Protein AF-A0A8C3WNS2-F1 (afdb_monomer)

Sequence (87 aa):
MRNPQQNIILNGEKLKAFPLKSGTRQGCPLSPLLFNIVLEVLATAVRQTKEIKAKETKKKTKRQLTEWEKIVSNDATDKGLISKIYK

Foldseek 3Di:
DDFDWDWDADPNDTDDTDTDDPDPPPPCPPDPVVVVVVVVVVVVVVVVVVVVVVVVVVVVVVVVVVVVVVVVVVVVVVVVVVVVVVD

pLDDT: mean 76.33, std 10.18, range [45.0, 94.69]

Nearest PDB structures (foldseek):
  7bw6-assembly1_h  TM=3.346E-01  e=5.793E+00  Human alphaherpesvirus 3

Radius of gyration: 36.47 Å; Cα contacts (8 Å, |Δi|>4): 25; chains: 1; bounding box: 80×36×84 Å

Structure (mmCIF, N/CA/C/O backbone):
data_AF-A0A8C3WNS2-F1
#
_entry.id   AF-A0A8C3WNS2-F1
#
loop_
_atom_site.group_PDB
_atom_site.id
_atom_site.type_symbol
_atom_site.label_atom_id
_atom_site.label_alt_id
_atom_site.label_comp_id
_atom_site.label_asym_id
_atom_site.label_entity_id
_atom_site.label_seq_id
_atom_site.pdbx_PDB_ins_code
_atom_site.Cartn_x
_atom_site.Cartn_y
_atom_site.Cartn_z
_atom_site.occupancy
_atom_site.B_iso_or_equiv
_atom_site.auth_seq_id
_atom_site.auth_comp_id
_atom_site.auth_asym_id
_atom_site.auth_atom_id
_atom_site.pdbx_PDB_model_num
ATOM 1 N N . MET A 1 1 ? -40.670 0.831 37.489 1.00 45.00 1 MET A N 1
ATOM 2 C CA . MET A 1 1 ? -39.873 0.959 36.245 1.00 45.00 1 MET A CA 1
ATOM 3 C C . MET A 1 1 ? -39.070 2.255 36.323 1.00 45.00 1 MET A C 1
ATOM 5 O O . MET A 1 1 ? -39.681 3.291 36.542 1.00 45.00 1 MET A O 1
ATOM 9 N N . ARG A 1 2 ? -37.730 2.225 36.234 1.00 54.38 2 ARG A N 1
ATOM 10 C CA . ARG A 1 2 ? -36.910 3.455 36.173 1.00 54.38 2 ARG A CA 1
ATOM 11 C C . ARG A 1 2 ? -36.834 3.911 34.717 1.00 54.38 2 ARG A C 1
ATOM 13 O O . ARG A 1 2 ? -36.388 3.137 33.880 1.00 54.38 2 ARG A O 1
ATOM 20 N N . ASN A 1 3 ? -37.262 5.138 34.432 1.00 61.78 3 ASN A N 1
ATOM 21 C CA . ASN A 1 3 ? -37.154 5.749 33.109 1.00 61.78 3 ASN A CA 1
ATOM 22 C C . ASN A 1 3 ? -36.009 6.778 33.151 1.00 61.78 3 ASN A C 1
ATOM 24 O O . ASN A 1 3 ? -36.213 7.870 33.685 1.00 61.78 3 ASN A O 1
ATOM 28 N N . PRO A 1 4 ? -34.787 6.433 32.706 1.00 63.88 4 PRO A N 1
ATOM 29 C CA . PRO A 1 4 ? -33.657 7.346 32.797 1.00 63.88 4 PRO A CA 1
ATOM 30 C C . PRO A 1 4 ? -33.866 8.542 31.859 1.00 63.88 4 PRO A C 1
ATOM 32 O O . PRO A 1 4 ? -34.048 8.393 30.650 1.00 63.88 4 PRO A O 1
ATOM 35 N N . GLN A 1 5 ? -33.843 9.742 32.433 1.00 72.56 5 GLN A N 1
ATOM 36 C CA . GLN A 1 5 ? -33.860 11.005 31.701 1.00 72.56 5 GLN A CA 1
ATOM 37 C C . GLN A 1 5 ? -32.461 11.609 31.729 1.00 72.56 5 GLN A C 1
ATOM 39 O O . GLN A 1 5 ? -31.840 11.664 32.792 1.00 72.56 5 GLN A O 1
ATOM 44 N N . GLN A 1 6 ? -31.971 12.080 30.583 1.00 67.31 6 GLN A N 1
ATOM 45 C CA . GLN A 1 6 ? -30.679 12.758 30.512 1.00 67.31 6 GLN A CA 1
ATOM 46 C C . GLN A 1 6 ? -30.880 14.249 30.269 1.00 67.31 6 GLN A C 1
ATOM 48 O O . GLN A 1 6 ? -31.657 14.651 29.405 1.00 67.31 6 GLN A O 1
ATOM 53 N N . ASN A 1 7 ? -30.173 15.056 31.055 1.00 74.06 7 ASN A N 1
ATOM 54 C CA . ASN A 1 7 ? -30.063 16.496 30.876 1.00 74.06 7 ASN A CA 1
ATOM 55 C C . ASN A 1 7 ? -28.638 16.788 30.421 1.00 74.06 7 ASN A C 1
ATOM 57 O O . ASN A 1 7 ? -27.693 16.397 31.106 1.00 74.06 7 ASN A O 1
ATOM 61 N N . ILE A 1 8 ? -28.485 17.450 29.281 1.00 75.62 8 ILE A N 1
ATOM 62 C CA . ILE A 1 8 ? -27.179 17.862 28.765 1.00 75.62 8 ILE A CA 1
ATOM 63 C C . ILE A 1 8 ? -26.935 19.294 29.248 1.00 75.62 8 ILE A C 1
ATOM 65 O O . ILE A 1 8 ? -27.819 20.143 29.126 1.00 75.62 8 ILE A O 1
ATOM 69 N N . ILE A 1 9 ? -25.761 19.546 29.829 1.00 83.44 9 ILE A N 1
ATOM 70 C CA . ILE A 1 9 ? -25.316 20.889 30.217 1.00 83.44 9 ILE A CA 1
ATOM 71 C C . ILE A 1 9 ? -24.307 21.341 29.165 1.00 83.44 9 ILE A C 1
ATOM 73 O O . ILE A 1 9 ? -23.282 20.684 28.985 1.00 83.44 9 ILE A O 1
ATOM 77 N N . LEU A 1 10 ? -24.600 22.440 28.472 1.00 63.06 10 LEU A N 1
ATOM 78 C CA . LEU A 1 10 ? -23.693 23.061 27.509 1.00 63.06 10 LEU A CA 1
ATOM 79 C C . LEU A 1 10 ? -23.418 24.491 27.975 1.00 63.06 10 LEU A C 1
ATOM 81 O O . LEU A 1 10 ? -24.352 25.246 28.218 1.00 63.06 10 LEU A O 1
ATOM 85 N N . ASN A 1 11 ? -22.144 24.855 28.125 1.00 73.75 11 ASN A N 1
ATOM 86 C CA . ASN A 1 11 ? -21.717 26.199 28.541 1.00 73.75 11 ASN A CA 1
ATOM 87 C C . ASN A 1 11 ? -22.389 26.714 29.833 1.00 73.75 11 ASN A C 1
ATOM 89 O O . ASN A 1 11 ? -22.610 27.908 29.993 1.00 73.75 11 ASN A O 1
ATOM 93 N N . GLY A 1 12 ? -22.720 25.807 30.759 1.00 79.56 12 GLY A N 1
ATOM 94 C CA . GLY A 1 12 ? -23.359 26.136 32.038 1.00 79.56 12 GLY A CA 1
ATOM 95 C C . GLY A 1 12 ? -24.888 26.193 32.002 1.00 79.56 12 GLY A C 1
ATOM 96 O O . GLY A 1 12 ? -25.509 26.185 33.063 1.00 79.56 12 GLY A O 1
ATOM 97 N N . GLU A 1 13 ? -25.511 26.152 30.823 1.00 69.56 13 GLU A N 1
ATOM 98 C CA . GLU A 1 13 ? -26.966 26.109 30.691 1.00 69.56 13 GLU A CA 1
ATOM 99 C C . GLU A 1 13 ? -27.469 24.672 30.517 1.00 69.56 13 GLU A C 1
ATOM 101 O O . GLU A 1 13 ? -26.941 23.870 29.739 1.00 69.56 13 GLU A O 1
ATOM 106 N N . LYS A 1 14 ? -28.502 24.324 31.289 1.00 82.25 14 LYS A N 1
ATOM 107 C CA . LYS A 1 14 ? -29.089 22.983 31.320 1.00 82.25 14 LYS A CA 1
ATOM 108 C C . LYS A 1 14 ? -30.237 22.892 30.321 1.00 82.25 14 LYS A C 1
ATOM 110 O O . LYS A 1 14 ? -31.265 23.544 30.490 1.00 82.25 14 LYS A O 1
ATOM 115 N N . LEU A 1 15 ? -30.083 22.036 29.316 1.00 73.12 15 LEU A N 1
ATOM 116 C CA . LEU A 1 15 ? -31.110 21.799 28.303 1.00 73.12 15 LEU A CA 1
ATOM 117 C C . LEU A 1 15 ? -32.187 20.819 28.800 1.00 73.12 15 LEU A C 1
ATOM 119 O O . LEU A 1 15 ? -31.976 20.051 29.743 1.00 73.12 15 LEU A O 1
ATOM 123 N N . LYS A 1 16 ? -33.3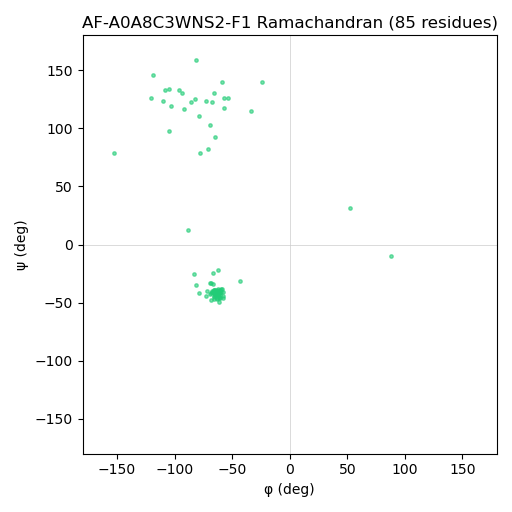66 20.871 28.162 1.00 73.75 16 LYS A N 1
ATOM 124 C CA . LYS A 1 16 ? -34.570 20.113 28.545 1.00 73.75 16 LYS A CA 1
ATOM 125 C C . LYS A 1 16 ? -34.321 18.598 28.533 1.00 73.75 16 LYS A C 1
ATOM 127 O O . LYS A 1 16 ? -33.667 18.078 27.635 1.00 73.75 16 LYS A O 1
ATOM 132 N N . ALA A 1 17 ? -34.881 17.905 29.525 1.00 75.31 17 ALA A N 1
ATOM 133 C CA . ALA A 1 17 ? -34.730 16.465 29.702 1.00 75.31 17 ALA A CA 1
ATOM 134 C C . ALA A 1 17 ? -35.394 15.681 28.567 1.00 75.31 17 ALA A C 1
ATOM 136 O O . ALA A 1 17 ? -36.581 15.881 28.295 1.00 75.31 17 ALA A O 1
ATOM 137 N N . PHE A 1 18 ? -34.667 14.732 27.975 1.00 73.25 18 PHE A N 1
ATOM 138 C CA . PHE A 1 18 ? -35.228 13.790 27.004 1.00 73.25 18 PHE A CA 1
ATOM 139 C C . PHE A 1 18 ? -35.105 12.338 27.502 1.00 73.25 18 PHE A C 1
ATOM 141 O O . PHE A 1 18 ? -34.147 12.004 28.210 1.00 73.25 18 PHE A O 1
ATOM 148 N N . PRO A 1 19 ? -36.084 11.467 27.182 1.00 69.69 19 PRO A N 1
ATOM 149 C CA . PRO A 1 19 ? -36.076 10.073 27.613 1.00 69.69 19 PRO A CA 1
ATOM 150 C C . PRO A 1 19 ? -35.024 9.274 26.835 1.00 69.69 19 PRO A C 1
ATOM 152 O O . PRO A 1 19 ? -35.063 9.206 25.606 1.00 69.69 19 PRO A O 1
ATOM 155 N N . LEU A 1 20 ? -34.099 8.632 27.548 1.00 67.38 20 LEU A N 1
ATOM 156 C CA . LEU A 1 20 ? -33.127 7.729 26.939 1.00 67.38 20 LEU A CA 1
ATOM 157 C C . LEU A 1 20 ? -33.746 6.347 26.731 1.00 67.38 20 LEU A C 1
ATOM 159 O O . LEU A 1 20 ? -34.183 5.701 27.683 1.00 67.38 20 LEU A O 1
ATOM 163 N N . LYS A 1 21 ? -33.704 5.838 25.498 1.00 68.94 21 LYS A N 1
ATOM 164 C CA . LYS A 1 21 ? -33.929 4.411 25.240 1.00 68.94 21 LYS A CA 1
ATOM 165 C C . LYS A 1 21 ? -32.638 3.663 25.580 1.00 68.94 21 LYS A C 1
ATOM 167 O O . LYS A 1 21 ? -31.636 3.828 24.890 1.00 68.94 21 LYS A O 1
ATOM 172 N N . SER A 1 22 ? -32.638 2.862 26.647 1.00 62.00 22 SER A N 1
ATOM 173 C CA . SER A 1 22 ? -31.491 2.019 26.994 1.00 62.00 22 SER A CA 1
ATOM 174 C C . SER A 1 22 ? -31.342 0.903 25.958 1.00 62.00 22 SER A C 1
ATOM 176 O O . SER A 1 22 ? -32.090 -0.074 25.964 1.00 62.00 22 SER A O 1
ATOM 178 N N . GLY A 1 23 ? -30.386 1.062 25.053 1.00 64.31 23 GLY A N 1
ATOM 179 C CA . GLY A 1 23 ? -30.027 0.057 24.065 1.00 64.31 23 GLY A CA 1
ATOM 180 C C . GLY A 1 23 ? -28.571 0.236 23.675 1.00 64.31 23 GLY A C 1
ATOM 181 O O . GLY A 1 23 ? -28.272 0.814 22.636 1.00 64.31 23 GLY A O 1
ATOM 182 N N . THR A 1 24 ? -27.651 -0.230 24.516 1.00 61.19 24 THR A N 1
ATOM 183 C CA . THR A 1 24 ? -26.228 -0.323 24.183 1.00 61.19 24 THR A CA 1
ATOM 184 C C . THR A 1 24 ? -26.042 -1.434 23.155 1.00 61.19 24 THR A C 1
ATOM 186 O O . THR A 1 24 ? -25.670 -2.556 23.481 1.00 61.19 24 THR A O 1
ATOM 189 N N . ARG A 1 25 ? -26.269 -1.141 21.873 1.00 66.75 25 ARG A N 1
ATOM 190 C CA . ARG A 1 25 ? -25.566 -1.890 20.828 1.00 66.75 25 ARG A CA 1
ATOM 191 C C . ARG A 1 25 ? -24.153 -1.327 20.750 1.00 66.75 25 ARG A C 1
ATOM 193 O O . ARG A 1 25 ? -23.838 -0.539 19.867 1.00 66.75 25 ARG A O 1
ATOM 200 N N . GLN A 1 26 ? -23.301 -1.734 21.692 1.00 57.66 26 GLN A N 1
ATOM 201 C CA . GLN A 1 26 ? -21.871 -1.790 21.412 1.00 57.66 26 GLN A CA 1
ATOM 202 C C . GLN A 1 26 ? -21.732 -2.863 20.335 1.00 57.66 26 GLN A C 1
ATOM 204 O O . GLN A 1 26 ? -21.727 -4.058 20.619 1.00 57.66 26 GLN A O 1
ATOM 209 N N . GLY A 1 27 ? -21.767 -2.441 19.072 1.00 62.06 27 GLY A N 1
ATOM 210 C CA . GLY A 1 27 ? -21.384 -3.318 17.982 1.00 62.06 27 GLY A CA 1
ATOM 211 C C . GLY A 1 27 ? -19.992 -3.840 18.305 1.00 62.06 27 GLY A C 1
ATOM 212 O O . GLY A 1 27 ? -19.096 -3.053 18.607 1.00 62.06 27 GLY A O 1
ATOM 213 N N . CYS A 1 28 ? -19.830 -5.161 18.303 1.00 61.09 28 CYS A N 1
ATOM 214 C CA . CYS A 1 28 ? -18.507 -5.753 18.306 1.00 61.09 28 CYS A CA 1
ATOM 215 C C . CYS A 1 28 ? -17.804 -5.176 17.067 1.00 61.09 28 CYS A C 1
ATOM 217 O O . CYS A 1 28 ? -18.314 -5.390 15.960 1.00 61.09 28 CYS A O 1
ATOM 219 N N . PRO A 1 29 ? -16.703 -4.408 17.193 1.00 63.22 29 PRO A N 1
ATOM 220 C CA . PRO A 1 29 ? -15.847 -4.249 16.033 1.00 63.22 29 PRO A CA 1
ATOM 221 C C . PRO A 1 29 ? -15.487 -5.686 15.673 1.00 63.22 29 PRO A C 1
ATOM 223 O O . PRO A 1 29 ? -15.112 -6.438 16.572 1.00 63.22 29 PRO A O 1
ATOM 226 N N . LEU A 1 30 ? -15.702 -6.120 14.432 1.00 62.53 30 LEU A N 1
ATOM 227 C CA . LEU A 1 30 ? -15.163 -7.391 13.941 1.00 62.53 30 LEU A CA 1
ATOM 228 C C . LEU A 1 30 ? -13.804 -7.614 14.616 1.00 62.53 30 LEU A C 1
ATOM 230 O O . LEU A 1 30 ? -12.953 -6.739 14.487 1.00 62.53 30 LEU A O 1
ATOM 234 N N . SER A 1 31 ? -13.721 -8.663 15.451 1.00 76.75 31 SER A N 1
ATOM 235 C CA . SER A 1 31 ? -12.729 -8.882 16.522 1.00 76.75 31 SER A CA 1
ATOM 236 C C . SER A 1 31 ? -11.398 -8.138 16.321 1.00 76.75 31 SER A C 1
ATOM 238 O O . SER A 1 31 ? -10.875 -8.181 15.208 1.00 76.75 31 SER A O 1
ATOM 240 N N . PRO A 1 32 ? -10.764 -7.557 17.363 1.00 79.75 32 PRO A N 1
ATOM 241 C CA . PRO A 1 32 ? -9.432 -6.939 17.261 1.00 79.75 32 PRO A CA 1
ATOM 242 C C . PRO A 1 32 ? -8.415 -7.758 16.443 1.00 79.75 32 PRO A C 1
ATOM 244 O O . PRO A 1 32 ? -7.575 -7.202 15.742 1.00 79.75 32 PRO A O 1
ATOM 247 N N . LEU A 1 33 ? -8.546 -9.087 16.467 1.00 82.19 33 LEU A N 1
ATOM 248 C CA . LEU A 1 33 ? -7.767 -10.017 15.657 1.00 82.19 33 LEU A CA 1
ATOM 249 C C . LEU A 1 33 ? -8.028 -9.903 14.141 1.00 82.19 33 LEU A C 1
ATOM 251 O O . LEU A 1 33 ? -7.082 -9.851 13.362 1.00 82.19 33 LEU A O 1
ATOM 255 N N . LEU A 1 34 ? -9.291 -9.841 13.712 1.00 83.38 34 LEU A N 1
ATOM 256 C CA . LEU A 1 34 ? -9.667 -9.693 12.300 1.00 83.38 34 LEU A CA 1
ATOM 257 C C . LEU A 1 34 ? -9.199 -8.350 11.740 1.00 83.38 34 LEU A C 1
ATOM 259 O O . LEU A 1 34 ? -8.710 -8.288 10.615 1.00 83.38 34 LEU A O 1
ATOM 263 N N . PHE A 1 35 ? -9.303 -7.288 12.538 1.00 84.56 35 PHE A N 1
ATOM 264 C CA . PHE A 1 35 ? -8.802 -5.974 12.150 1.00 84.56 35 PHE A CA 1
ATOM 265 C C . PHE A 1 35 ? -7.281 -5.984 11.933 1.00 84.56 35 PHE A C 1
ATOM 267 O O . PHE A 1 35 ? -6.805 -5.484 10.915 1.00 84.56 35 PHE A O 1
ATOM 274 N N . ASN A 1 36 ? -6.525 -6.630 12.825 1.00 86.56 36 ASN A N 1
ATOM 275 C CA . ASN A 1 36 ? -5.076 -6.777 12.678 1.00 86.56 36 ASN A CA 1
ATOM 276 C C . ASN A 1 36 ? -4.688 -7.575 11.421 1.00 86.56 36 ASN A C 1
ATOM 278 O O . ASN A 1 36 ? -3.780 -7.160 10.704 1.00 86.56 36 ASN A O 1
ATOM 282 N N . ILE A 1 37 ? -5.413 -8.654 11.102 1.00 91.19 37 ILE A N 1
ATOM 283 C CA . ILE A 1 37 ? -5.184 -9.443 9.878 1.00 91.19 37 ILE A CA 1
ATOM 284 C C . ILE A 1 37 ? -5.407 -8.584 8.627 1.00 91.19 37 ILE A C 1
ATOM 286 O O . ILE A 1 37 ? -4.591 -8.596 7.706 1.00 91.19 37 ILE A O 1
ATOM 290 N N . VAL A 1 38 ? -6.486 -7.796 8.592 1.00 91.31 38 VAL A N 1
ATOM 291 C CA . VAL A 1 38 ? -6.770 -6.894 7.463 1.00 91.31 38 VAL A CA 1
ATOM 292 C C . VAL A 1 38 ? -5.667 -5.842 7.303 1.00 91.31 38 VAL A C 1
ATOM 294 O O . VAL A 1 38 ? -5.239 -5.572 6.179 1.00 91.31 38 VAL A O 1
ATOM 297 N N . LEU A 1 39 ? -5.164 -5.275 8.405 1.00 92.38 39 LEU A N 1
ATOM 298 C CA . LEU A 1 39 ? -4.064 -4.306 8.365 1.00 92.38 39 LEU A CA 1
ATOM 299 C C . LEU A 1 39 ? -2.744 -4.923 7.884 1.00 92.38 39 LEU A C 1
ATOM 301 O O . LEU A 1 39 ? -2.019 -4.288 7.116 1.00 92.38 39 LEU A O 1
ATOM 305 N N . GLU A 1 40 ? -2.435 -6.152 8.286 1.00 93.94 40 GLU A N 1
ATOM 306 C CA . GLU A 1 40 ? -1.234 -6.867 7.847 1.00 93.94 40 GLU A CA 1
ATOM 307 C C . GLU A 1 40 ? -1.275 -7.189 6.343 1.00 93.94 40 GLU A C 1
ATOM 309 O O . GLU A 1 40 ? -0.315 -6.925 5.609 1.00 93.94 40 GLU A O 1
ATOM 314 N N . VAL A 1 41 ? -2.423 -7.660 5.846 1.00 94.50 41 VAL A N 1
ATOM 315 C CA . VAL A 1 41 ? -2.647 -7.890 4.408 1.00 94.50 41 VAL A CA 1
ATOM 316 C C . VAL A 1 41 ? -2.527 -6.583 3.617 1.00 94.50 41 VAL A C 1
ATOM 318 O O . VAL A 1 41 ? -1.892 -6.540 2.562 1.00 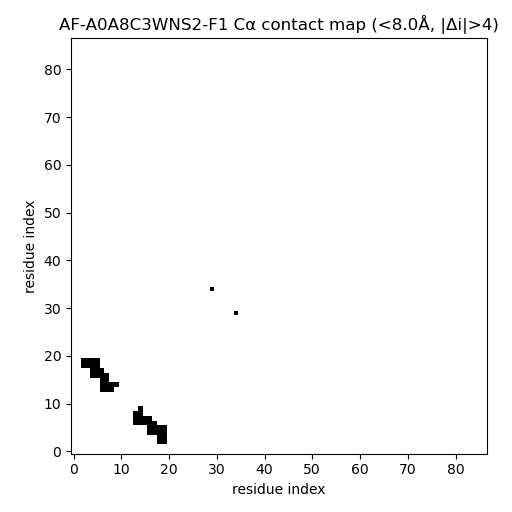94.50 41 VAL A O 1
ATOM 321 N N . LEU A 1 42 ? -3.065 -5.478 4.135 1.00 94.56 42 LEU A N 1
ATOM 322 C CA . LEU A 1 42 ? -2.937 -4.177 3.480 1.00 94.56 42 LEU A CA 1
ATOM 323 C C . LEU A 1 42 ? -1.475 -3.700 3.437 1.00 94.56 42 LEU A C 1
ATOM 325 O O . LEU A 1 42 ? -0.996 -3.233 2.400 1.00 94.56 42 LEU A O 1
ATOM 329 N N . ALA A 1 43 ? -0.738 -3.846 4.540 1.00 93.75 43 ALA A N 1
ATOM 330 C CA . ALA A 1 43 ? 0.662 -3.443 4.623 1.00 93.75 43 ALA A CA 1
ATOM 331 C C . ALA A 1 43 ? 1.555 -4.232 3.649 1.00 93.75 43 ALA A C 1
ATOM 333 O O . ALA A 1 43 ? 2.447 -3.658 3.014 1.00 93.75 43 ALA A O 1
ATOM 334 N N . THR A 1 44 ? 1.306 -5.534 3.495 1.00 94.69 44 THR A N 1
ATOM 335 C CA . THR A 1 44 ? 2.049 -6.390 2.558 1.00 94.69 44 THR A CA 1
ATOM 336 C C . THR A 1 44 ? 1.753 -6.033 1.099 1.00 94.69 44 THR A C 1
ATOM 338 O O . THR A 1 44 ? 2.694 -5.886 0.313 1.00 94.69 44 THR A O 1
ATOM 341 N N . ALA A 1 45 ? 0.494 -5.759 0.746 1.00 91.69 45 ALA A N 1
ATOM 342 C CA . ALA A 1 45 ? 0.120 -5.296 -0.593 1.00 91.69 45 ALA A CA 1
ATOM 343 C C . ALA A 1 45 ? 0.788 -3.953 -0.963 1.00 91.69 45 ALA A C 1
ATOM 345 O O . ALA A 1 45 ? 1.315 -3.778 -2.068 1.00 91.69 45 ALA A O 1
ATOM 346 N N . VAL A 1 46 ? 0.846 -3.001 -0.025 1.00 93.62 46 VAL A N 1
ATOM 347 C CA . VAL A 1 46 ? 1.515 -1.703 -0.242 1.00 93.62 46 VAL A CA 1
ATOM 348 C C . VAL A 1 46 ? 3.035 -1.859 -0.409 1.00 93.62 46 VAL A C 1
ATOM 350 O O . VAL A 1 46 ? 3.650 -1.121 -1.181 1.00 93.62 46 VAL A O 1
ATOM 353 N N . ARG A 1 47 ? 3.673 -2.821 0.270 1.00 90.19 47 ARG A N 1
ATOM 354 C CA . ARG A 1 47 ? 5.108 -3.110 0.077 1.00 90.19 47 ARG A CA 1
ATOM 355 C C . ARG A 1 47 ? 5.386 -3.701 -1.306 1.00 90.19 47 ARG A C 1
ATOM 357 O O . ARG A 1 47 ? 6.255 -3.196 -2.015 1.00 90.19 47 ARG A O 1
ATOM 364 N N . GLN A 1 48 ? 4.608 -4.696 -1.727 1.00 85.56 48 GLN A N 1
ATOM 365 C CA . GLN A 1 48 ? 4.776 -5.345 -3.032 1.00 85.56 48 GLN A CA 1
ATOM 366 C C . GLN A 1 48 ? 4.560 -4.376 -4.201 1.00 85.56 48 GLN A C 1
ATOM 368 O O . GLN A 1 48 ? 5.350 -4.357 -5.144 1.00 85.56 48 GLN A O 1
ATOM 373 N N . THR A 1 49 ? 3.540 -3.517 -4.131 1.00 82.19 49 THR A N 1
ATOM 374 C CA . THR A 1 49 ? 3.277 -2.514 -5.182 1.00 82.19 49 THR A CA 1
ATOM 375 C C . THR A 1 49 ? 4.442 -1.533 -5.356 1.00 82.19 49 THR A C 1
ATOM 377 O O . THR A 1 49 ? 4.816 -1.212 -6.488 1.00 82.19 49 THR A O 1
ATOM 380 N N . LYS A 1 50 ? 5.081 -1.102 -4.259 1.00 81.81 50 LYS A N 1
ATOM 381 C CA . LYS A 1 50 ? 6.287 -0.257 -4.305 1.00 81.81 50 LYS A CA 1
ATOM 382 C C . LYS A 1 50 ? 7.483 -0.984 -4.926 1.00 81.81 50 LYS A C 1
ATOM 384 O O . LYS A 1 50 ? 8.192 -0.396 -5.743 1.00 81.81 50 LYS A O 1
ATOM 389 N N . GLU A 1 51 ? 7.691 -2.256 -4.591 1.00 74.62 51 GLU A N 1
ATOM 390 C CA . GLU A 1 51 ? 8.777 -3.061 -5.162 1.00 74.62 51 GLU A CA 1
ATOM 391 C C . GLU A 1 51 ? 8.596 -3.340 -6.658 1.00 74.62 51 GLU A C 1
ATOM 393 O O . GLU A 1 51 ? 9.565 -3.262 -7.415 1.00 74.62 51 GLU A O 1
ATOM 398 N N . ILE A 1 52 ? 7.371 -3.631 -7.104 1.00 77.75 52 ILE A N 1
ATOM 399 C CA . ILE A 1 52 ? 7.056 -3.848 -8.523 1.00 77.75 52 ILE A CA 1
ATOM 400 C C . ILE A 1 52 ? 7.364 -2.578 -9.318 1.00 77.75 52 ILE A C 1
ATOM 402 O O . ILE A 1 52 ? 8.125 -2.624 -10.286 1.00 77.75 52 ILE A O 1
ATOM 406 N N . LYS A 1 53 ? 6.879 -1.422 -8.849 1.00 80.25 53 LYS A N 1
ATOM 407 C CA . LYS A 1 53 ? 7.139 -0.127 -9.491 1.00 80.25 53 LYS A CA 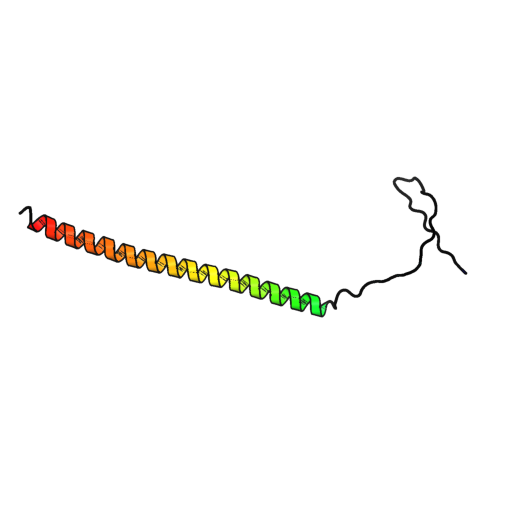1
ATOM 408 C C . LYS A 1 53 ? 8.639 0.195 -9.551 1.00 80.25 53 LYS A C 1
ATOM 410 O O . LYS A 1 53 ? 9.118 0.690 -10.568 1.00 80.25 53 LYS A O 1
ATOM 415 N N . ALA A 1 54 ? 9.402 -0.141 -8.507 1.00 72.00 54 ALA A N 1
ATOM 416 C CA . ALA A 1 54 ? 10.857 0.035 -8.481 1.00 72.00 54 ALA A CA 1
ATOM 417 C C . ALA A 1 54 ? 11.612 -0.911 -9.438 1.00 72.00 54 ALA A C 1
ATOM 419 O O . ALA A 1 54 ? 12.658 -0.550 -9.981 1.00 72.00 54 ALA A O 1
ATOM 420 N N . LYS A 1 55 ? 11.113 -2.133 -9.658 1.00 82.44 55 LYS A N 1
ATOM 421 C CA . LYS A 1 55 ? 11.688 -3.075 -10.633 1.00 82.44 55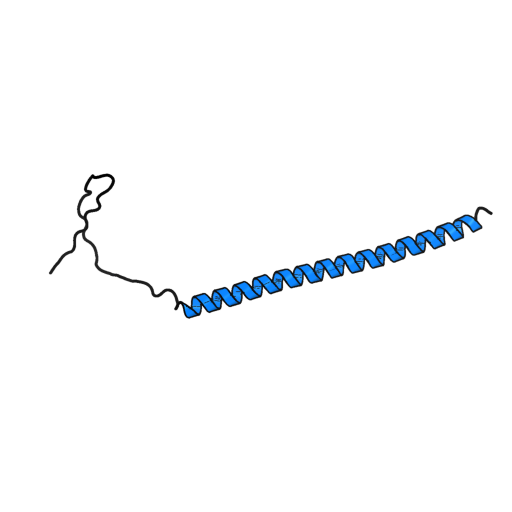 LYS A CA 1
ATOM 422 C C . LYS A 1 55 ? 11.412 -2.624 -12.068 1.00 82.44 55 LYS A C 1
ATOM 424 O O . LYS A 1 55 ? 12.312 -2.693 -12.908 1.00 82.44 55 LYS A O 1
ATOM 429 N N . GLU A 1 56 ? 10.213 -2.116 -12.343 1.00 79.12 56 GLU A N 1
ATOM 430 C CA . GLU A 1 56 ? 9.854 -1.594 -13.665 1.00 79.12 56 GLU A CA 1
ATOM 431 C C . GLU A 1 56 ? 10.687 -0.372 -14.066 1.00 79.12 56 GLU A C 1
ATOM 433 O O . GLU A 1 56 ? 11.199 -0.324 -15.189 1.00 79.12 56 GLU A O 1
ATOM 438 N N . THR A 1 57 ? 10.904 0.578 -13.150 1.00 73.06 57 THR A N 1
ATOM 439 C CA . THR A 1 57 ? 11.741 1.757 -13.425 1.00 73.06 57 THR A CA 1
ATOM 440 C C . THR A 1 57 ? 13.185 1.362 -13.713 1.00 73.06 57 THR A C 1
ATOM 442 O O . THR A 1 57 ? 13.725 1.762 -14.741 1.00 73.06 57 THR A O 1
ATOM 445 N N . LYS A 1 58 ? 13.785 0.484 -12.896 1.00 77.62 58 LYS A N 1
ATOM 446 C CA . LYS A 1 58 ? 15.140 -0.042 -13.142 1.00 77.62 58 LYS A CA 1
ATOM 447 C C . LYS A 1 58 ? 15.258 -0.736 -14.501 1.00 77.62 58 LYS A C 1
ATOM 449 O O . LYS A 1 58 ? 16.257 -0.557 -15.196 1.00 77.62 58 LYS A O 1
ATOM 454 N N . LYS A 1 59 ? 14.251 -1.521 -14.904 1.00 81.50 59 LYS A N 1
ATOM 455 C CA . LYS A 1 59 ? 14.233 -2.206 -16.208 1.00 81.50 59 LYS A CA 1
ATOM 456 C C . LYS A 1 59 ? 14.153 -1.212 -17.369 1.00 81.50 59 LYS A C 1
ATOM 458 O O . LYS A 1 59 ? 14.834 -1.409 -18.373 1.00 81.50 59 LYS A O 1
ATOM 463 N N . LYS A 1 60 ? 13.362 -0.141 -17.233 1.00 78.81 60 LYS A N 1
ATOM 464 C CA . LYS A 1 60 ? 13.258 0.929 -18.237 1.00 78.81 60 LYS A CA 1
ATOM 465 C C . LYS A 1 60 ? 14.572 1.699 -18.384 1.00 78.81 60 LYS A C 1
ATOM 467 O O . LYS A 1 60 ? 15.022 1.884 -19.509 1.00 78.81 60 LYS A O 1
ATOM 472 N N . THR A 1 61 ? 15.220 2.062 -17.277 1.00 71.31 61 THR A N 1
ATOM 473 C CA . THR A 1 61 ? 16.514 2.764 -17.306 1.00 71.31 61 THR A CA 1
ATOM 474 C C . THR A 1 61 ? 17.613 1.900 -17.917 1.00 71.31 61 THR A C 1
ATOM 476 O O . THR A 1 61 ? 18.371 2.388 -18.745 1.00 71.31 61 THR A O 1
ATOM 479 N N . LYS A 1 62 ? 17.666 0.599 -17.588 1.00 77.69 62 LYS A N 1
ATOM 480 C CA . LYS A 1 62 ? 18.613 -0.338 -18.218 1.00 77.69 62 LYS A CA 1
ATOM 481 C C . LYS A 1 62 ? 18.403 -0.449 -19.729 1.00 77.69 62 LYS A C 1
ATOM 483 O O . LYS A 1 62 ? 19.375 -0.411 -20.468 1.00 77.69 62 LYS A O 1
ATOM 488 N N . ARG A 1 63 ? 17.150 -0.548 -20.187 1.00 77.94 63 ARG A N 1
ATOM 489 C CA . ARG A 1 63 ? 16.824 -0.569 -21.625 1.00 77.94 63 ARG A CA 1
ATOM 490 C C . ARG A 1 63 ? 17.259 0.720 -22.325 1.00 77.94 63 ARG A C 1
ATOM 492 O O . ARG A 1 63 ? 17.912 0.636 -23.357 1.00 77.94 63 ARG A O 1
ATOM 499 N N . GLN A 1 64 ? 16.966 1.882 -21.739 1.00 84.12 64 GLN A N 1
ATOM 500 C CA . GLN A 1 64 ? 17.424 3.162 -22.287 1.00 84.12 64 GLN A CA 1
ATOM 501 C C . GLN A 1 64 ? 18.950 3.240 -22.343 1.00 84.12 64 GLN A C 1
ATOM 503 O O . GLN A 1 64 ? 19.490 3.604 -23.377 1.00 84.12 64 GLN A O 1
ATOM 508 N N . LEU A 1 65 ? 19.656 2.850 -21.278 1.00 83.75 65 LEU A N 1
ATOM 509 C CA . LEU A 1 65 ? 21.120 2.863 -21.253 1.00 83.75 65 LEU A CA 1
ATOM 510 C C . LEU A 1 65 ? 21.715 2.009 -22.385 1.00 83.75 65 LEU A C 1
ATOM 512 O O . LEU A 1 65 ? 22.576 2.484 -23.115 1.00 83.75 65 LEU A O 1
ATOM 516 N N . THR A 1 66 ? 21.178 0.804 -22.607 1.00 82.12 66 THR A N 1
ATOM 517 C CA . THR A 1 66 ? 21.628 -0.068 -23.708 1.00 82.12 66 THR A CA 1
ATOM 518 C C . THR A 1 66 ? 21.305 0.477 -25.101 1.00 82.12 66 THR A C 1
ATOM 520 O O . THR A 1 66 ? 21.941 0.099 -26.080 1.00 82.1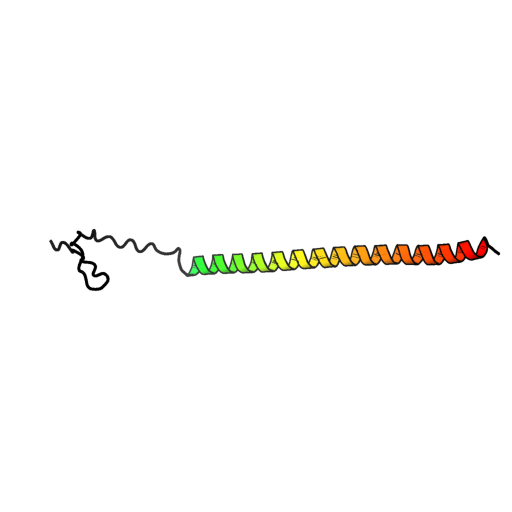2 66 THR A O 1
ATOM 523 N N . GLU A 1 67 ? 20.290 1.330 -25.225 1.00 86.50 67 GLU A N 1
ATOM 524 C CA . GLU A 1 67 ? 19.923 1.975 -26.487 1.00 86.50 67 GLU A CA 1
ATOM 525 C C . GLU A 1 67 ? 20.861 3.153 -26.784 1.00 86.50 67 GLU A C 1
ATOM 527 O O . GLU A 1 67 ? 21.378 3.267 -27.894 1.00 86.50 67 GLU A O 1
ATOM 532 N N . TRP A 1 68 ? 21.191 3.948 -25.761 1.00 79.00 68 TRP A N 1
ATOM 533 C CA . TRP A 1 68 ? 22.198 5.008 -25.840 1.00 79.00 68 TRP A CA 1
ATOM 534 C C . TRP A 1 68 ? 23.600 4.475 -26.165 1.00 79.00 68 TRP A C 1
ATOM 536 O O . TRP A 1 68 ? 24.287 5.062 -26.997 1.00 79.00 68 TRP A O 1
ATOM 546 N N . GLU A 1 69 ? 24.010 3.338 -25.591 1.00 84.12 69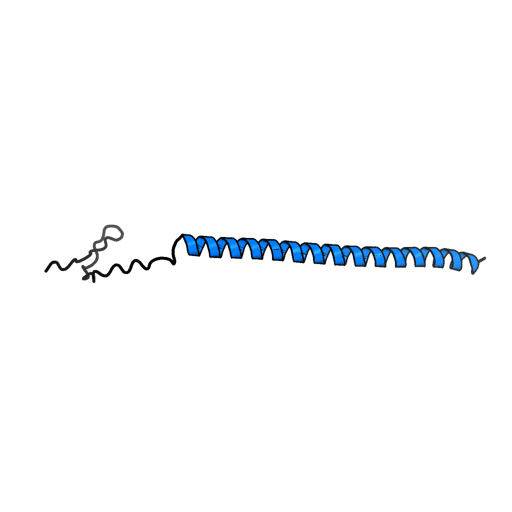 GLU A N 1
ATOM 547 C CA . GLU A 1 69 ? 25.294 2.687 -25.910 1.00 84.12 69 GLU A CA 1
ATOM 548 C C . GLU A 1 69 ? 25.415 2.320 -27.400 1.00 84.12 69 GLU A C 1
ATOM 550 O O . GLU A 1 69 ? 26.478 2.490 -28.005 1.00 84.12 69 GLU A O 1
ATOM 555 N N . LYS A 1 70 ? 24.318 1.870 -28.024 1.00 87.56 70 LYS A N 1
ATOM 556 C CA . LYS A 1 70 ? 24.280 1.551 -29.461 1.00 87.56 70 LYS A CA 1
ATOM 557 C C . LYS A 1 70 ? 24.396 2.801 -30.327 1.00 87.56 70 LYS A C 1
ATOM 559 O O . LYS A 1 70 ? 25.128 2.788 -31.311 1.00 87.56 70 LYS A O 1
ATOM 564 N N . ILE A 1 71 ? 23.706 3.881 -29.956 1.00 86.12 71 ILE A N 1
ATOM 565 C CA . ILE A 1 71 ? 23.751 5.156 -30.689 1.00 86.12 71 ILE A CA 1
ATOM 566 C C . ILE A 1 71 ? 25.165 5.747 -30.656 1.00 86.12 71 ILE A C 1
ATOM 568 O O . ILE A 1 71 ? 25.692 6.129 -31.698 1.00 86.12 71 ILE A O 1
ATOM 572 N N . VAL A 1 72 ? 25.800 5.768 -29.481 1.00 82.62 72 VAL A N 1
ATOM 573 C CA . VAL A 1 72 ? 27.166 6.291 -29.313 1.00 82.62 72 VAL A CA 1
ATOM 574 C C . VAL A 1 72 ? 28.180 5.465 -30.105 1.00 82.62 72 VAL A C 1
ATOM 576 O O . VAL A 1 72 ? 29.081 6.021 -30.729 1.00 82.62 72 VAL A O 1
ATOM 579 N N . SER A 1 73 ? 28.012 4.142 -30.129 1.00 77.69 73 SER A N 1
ATOM 580 C CA . SER A 1 73 ? 28.881 3.257 -30.912 1.00 77.69 73 SER A CA 1
ATOM 581 C C . SER A 1 73 ? 28.733 3.490 -32.419 1.00 77.69 73 SER A C 1
ATOM 583 O O . 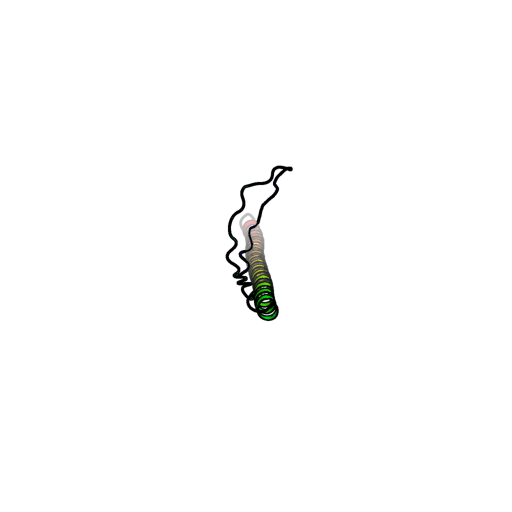SER A 1 73 ? 29.734 3.515 -33.132 1.00 77.69 73 SER A O 1
ATOM 585 N N . ASN A 1 74 ? 27.504 3.723 -32.895 1.00 80.88 74 ASN A N 1
ATOM 586 C CA . ASN A 1 74 ? 27.232 4.004 -34.305 1.00 80.88 74 ASN A CA 1
ATOM 587 C C . ASN A 1 74 ? 27.813 5.356 -34.758 1.00 80.88 74 ASN A C 1
ATOM 589 O O . ASN A 1 74 ? 28.397 5.430 -35.837 1.00 80.88 74 ASN A O 1
ATOM 593 N N . ASP A 1 75 ? 27.718 6.402 -33.932 1.00 76.62 75 ASP A N 1
ATOM 594 C CA . ASP A 1 75 ? 28.324 7.719 -34.195 1.00 76.62 75 ASP A CA 1
ATOM 595 C C . ASP A 1 75 ? 29.861 7.647 -34.284 1.00 76.62 75 ASP A C 1
ATOM 597 O O . ASP A 1 75 ? 30.470 8.273 -35.153 1.00 76.62 75 ASP A O 1
ATOM 601 N N . ALA A 1 76 ? 30.502 6.827 -33.444 1.00 71.00 76 ALA A N 1
ATOM 602 C CA . ALA A 1 76 ? 31.948 6.618 -33.498 1.00 71.00 76 ALA A CA 1
ATOM 603 C C . ALA A 1 76 ? 32.394 5.957 -34.816 1.00 71.00 76 ALA A C 1
ATOM 605 O O . ALA A 1 76 ? 33.400 6.361 -35.407 1.00 71.00 76 ALA A O 1
ATOM 606 N N . THR A 1 77 ? 31.636 4.970 -35.308 1.00 70.12 77 THR A N 1
ATOM 607 C CA . THR A 1 77 ? 31.877 4.372 -36.629 1.00 70.12 77 THR A CA 1
ATOM 608 C C . THR A 1 77 ? 31.598 5.346 -37.765 1.00 70.12 77 THR A C 1
ATOM 610 O O . THR A 1 77 ? 32.387 5.402 -38.706 1.00 70.12 77 THR A O 1
ATOM 613 N N . ASP A 1 78 ? 30.537 6.147 -37.667 1.00 74.44 78 ASP A N 1
ATOM 614 C CA . ASP A 1 78 ? 30.165 7.105 -38.707 1.00 74.44 78 ASP A CA 1
ATOM 615 C C . ASP A 1 78 ? 31.233 8.197 -38.857 1.00 74.44 78 ASP A C 1
ATOM 617 O O . ASP A 1 78 ? 31.700 8.458 -39.959 1.00 74.44 78 ASP A O 1
ATOM 621 N N . LYS A 1 79 ? 31.774 8.726 -37.752 1.00 71.56 79 LYS A N 1
ATOM 622 C CA . LYS A 1 79 ? 32.908 9.673 -37.774 1.00 71.56 79 LYS A CA 1
ATOM 623 C C . LYS A 1 79 ? 34.165 9.094 -38.430 1.00 71.56 79 LYS A C 1
ATOM 625 O O . LYS A 1 79 ? 34.838 9.787 -39.196 1.00 71.56 79 LYS A O 1
ATOM 630 N N . GLY A 1 80 ? 34.483 7.827 -38.156 1.00 73.12 80 GLY A N 1
ATOM 631 C CA . GLY A 1 80 ? 35.613 7.129 -38.780 1.00 73.12 80 GLY A CA 1
ATOM 632 C C . GLY A 1 80 ? 35.414 6.868 -40.279 1.00 73.12 80 GLY A C 1
ATOM 633 O O . GLY A 1 80 ? 36.376 6.914 -41.048 1.00 73.12 80 GLY A O 1
ATOM 634 N N . LEU A 1 81 ? 34.170 6.628 -40.704 1.00 73.69 81 LEU A N 1
ATOM 635 C CA . LEU A 1 81 ? 33.789 6.492 -42.111 1.00 73.69 81 LEU A CA 1
ATOM 636 C C . LEU A 1 81 ? 33.808 7.846 -42.833 1.00 73.69 81 LEU A C 1
ATOM 638 O O . LEU A 1 81 ? 34.389 7.954 -43.910 1.00 73.69 81 LEU A O 1
ATOM 642 N N . ILE A 1 82 ? 33.276 8.896 -42.209 1.00 68.06 82 ILE A N 1
ATOM 643 C CA . ILE A 1 82 ? 33.283 10.274 -42.713 1.00 68.06 82 ILE A CA 1
ATOM 644 C C . ILE A 1 82 ? 34.723 10.753 -42.945 1.00 68.06 82 ILE A C 1
ATOM 646 O O . ILE A 1 82 ? 35.043 11.243 -44.025 1.00 68.06 82 ILE A O 1
ATOM 650 N N . SER A 1 83 ? 35.638 10.525 -41.998 1.00 70.12 83 SER A N 1
ATOM 651 C CA . SER A 1 83 ? 37.056 10.887 -42.169 1.00 70.12 83 SER A CA 1
ATOM 652 C C . SER A 1 83 ? 37.751 10.161 -43.331 1.00 70.12 83 SER A C 1
ATOM 654 O O . SER A 1 83 ? 38.786 10.637 -43.794 1.00 70.12 83 SER A O 1
ATOM 656 N N . LYS A 1 84 ? 37.235 9.012 -43.784 1.00 74.50 84 LYS A N 1
ATOM 657 C CA . LYS A 1 84 ? 37.749 8.286 -44.957 1.00 74.50 84 LYS A CA 1
ATOM 658 C C . LYS A 1 84 ? 37.207 8.828 -46.277 1.00 74.50 84 LYS A C 1
ATOM 660 O O . LYS A 1 84 ? 37.859 8.635 -47.292 1.00 74.50 84 LYS A O 1
ATOM 665 N N . ILE A 1 85 ? 36.034 9.460 -46.262 1.00 77.62 85 ILE A N 1
ATOM 666 C CA . ILE A 1 85 ? 35.391 10.041 -47.450 1.00 77.62 85 ILE A CA 1
ATOM 667 C C . ILE A 1 85 ? 35.985 11.417 -47.776 1.00 77.62 85 ILE A C 1
ATOM 669 O O . ILE A 1 85 ? 36.123 11.765 -48.942 1.00 77.62 85 ILE A O 1
ATOM 673 N N . TYR A 1 86 ? 36.354 12.194 -46.756 1.00 65.62 86 TYR A N 1
ATOM 674 C CA . TYR A 1 86 ? 36.937 13.532 -46.924 1.00 65.62 86 TYR A CA 1
ATOM 675 C C . TYR A 1 86 ? 38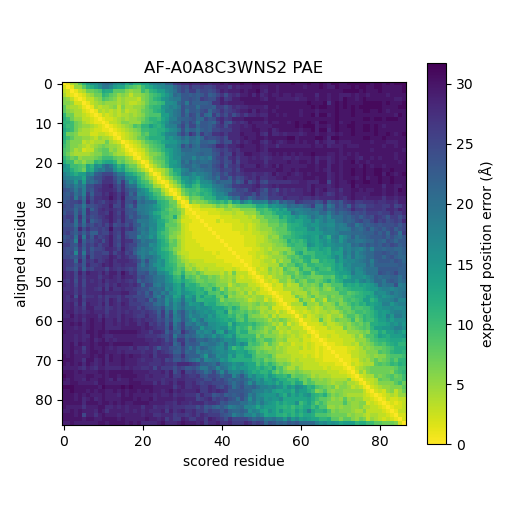.474 13.543 -47.063 1.00 65.62 86 TYR A C 1
ATOM 677 O O . TYR A 1 86 ? 39.081 14.608 -46.957 1.00 65.62 86 TYR A O 1
ATOM 685 N N . LYS A 1 87 ? 39.104 12.380 -47.273 1.00 62.97 87 LYS A N 1
ATOM 686 C CA . LYS A 1 87 ? 40.547 12.229 -47.510 1.00 62.97 87 LYS A CA 1
ATOM 687 C C . LYS A 1 87 ? 40.806 11.852 -48.961 1.00 62.97 87 LYS A C 1
ATOM 689 O O . LYS A 1 87 ? 41.774 12.406 -49.522 1.00 62.97 87 LYS 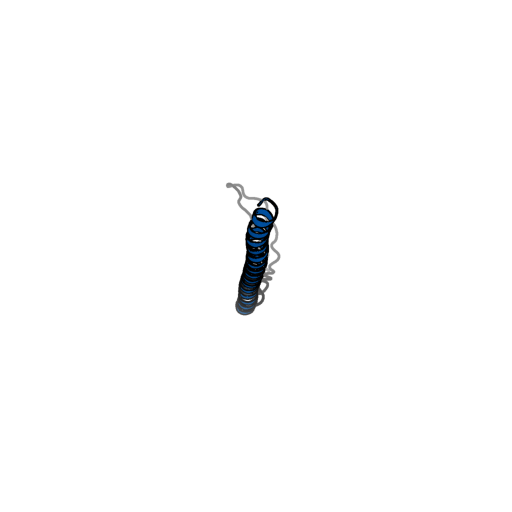A O 1
#

Secondary structure (DSSP, 8-state):
----EE--EETTEEPPPEE-------PPPS-HHHHHHHHHHHHHHHHHHHHHHHHHHHHHHHHHHHHHHHHHHHHHHHHHHHHHH--

Organism: NCBI:txid51154

Mean predicted aligned error: 18.03 Å

Solvent-accessible surface area (backbone atoms only — not comparable to full-atom values): 5324 Å² total; per-residue (Å²): 134,89,80,57,64,52,64,57,70,57,99,86,45,76,48,82,72,45,81,59,82,93,69,87,76,74,69,77,65,72,50,77,65,57,49,50,51,54,50,51,55,51,53,51,51,57,51,51,55,53,52,51,54,54,51,52,51,53,53,51,52,52,52,51,51,59,51,52,54,52,54,56,53,50,52,56,52,48,53,59,51,51,59,62,72,81,105